Protein AF-A0A7V5GSM6-F1 (afdb_monomer_lite)

Radius of gyration: 13.28 Å; chains: 1; bounding box: 34×29×33 Å

Secondary structure (DSSP, 8-state):
--TTSSTT-EEEEEE---HHHHHHHHHHHH-GGGSEEEEEEESS--HHHHHHHHHHH--SEEEE--TTS-HHHHHHHHHHHHHTT-EE-

Foldseek 3Di:
DPPPPLVQQAEEEEEADDPVVVVVVVVCVVCVVVSYDHQYYYDDLDPVVVVVSCVPPRHQEYEYDHPPDDPVSVVVVVVVCVVVNHHYD

pLDDT: mean 85.89, std 13.1, range [42.84, 96.75]

Structure (mmCIF, N/CA/C/O backbone):
data_AF-A0A7V5GSM6-F1
#
_entry.id   AF-A0A7V5GSM6-F1
#
loop_
_atom_site.group_PDB
_atom_site.id
_atom_site.type_symbol
_atom_site.label_atom_id
_atom_site.label_alt_id
_atom_site.label_comp_id
_atom_site.label_asym_id
_atom_site.label_entity_id
_atom_site.label_seq_id
_atom_site.pdbx_PDB_ins_code
_atom_site.Cartn_x
_atom_site.Cartn_y
_atom_site.Cartn_z
_atom_site.occupancy
_atom_site.B_iso_or_equiv
_atom_site.auth_seq_id
_atom_site.auth_comp_id
_atom_site.auth_asym_id
_atom_site.auth_atom_id
_atom_site.pdbx_PDB_model_num
ATOM 1 N N . MET A 1 1 ? -22.769 -12.946 13.838 1.00 42.84 1 MET A N 1
ATOM 2 C CA . MET A 1 1 ? -22.016 -12.474 15.022 1.00 42.84 1 MET A CA 1
ATOM 3 C C . MET A 1 1 ? -20.548 -12.877 14.857 1.00 42.84 1 MET A C 1
ATOM 5 O O . MET A 1 1 ? -20.236 -14.028 15.098 1.00 42.84 1 MET A O 1
ATOM 9 N N . LEU A 1 2 ? -19.667 -11.989 14.365 1.00 43.06 2 LEU A N 1
ATOM 10 C CA . LEU A 1 2 ? -18.218 -12.259 14.191 1.00 43.06 2 LEU A CA 1
ATOM 11 C C . LEU A 1 2 ? -17.345 -10.998 14.406 1.00 43.06 2 LEU A C 1
ATOM 13 O O . LEU A 1 2 ? -16.261 -10.884 13.858 1.00 43.06 2 LEU A O 1
ATOM 17 N N . ARG A 1 3 ? -17.791 -10.019 15.207 1.00 46.09 3 ARG A N 1
ATOM 18 C CA . ARG A 1 3 ? -17.020 -8.777 15.441 1.00 46.09 3 ARG A CA 1
ATOM 19 C C . ARG A 1 3 ? -15.941 -8.888 16.533 1.00 46.09 3 ARG A C 1
ATOM 21 O O . ARG A 1 3 ? -15.184 -7.946 16.718 1.00 46.09 3 ARG A O 1
ATOM 28 N N . S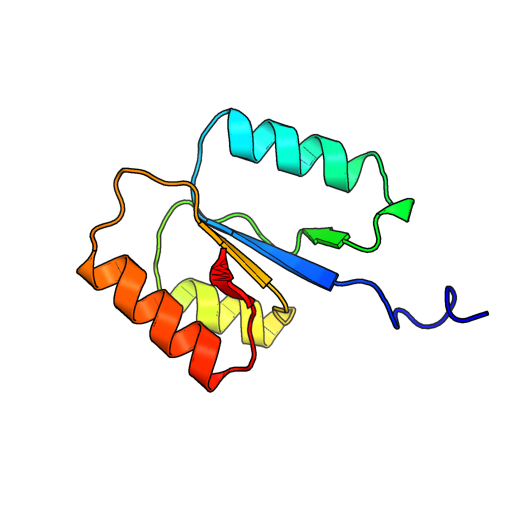ER A 1 4 ? -15.832 -10.016 17.243 1.00 44.72 4 SER A N 1
ATOM 29 C CA . SER A 1 4 ? -15.005 -10.133 18.460 1.00 44.72 4 SER A CA 1
ATOM 30 C C . SER A 1 4 ? -13.702 -10.941 18.327 1.00 44.72 4 SER A C 1
ATOM 32 O O . SER A 1 4 ? -13.044 -11.171 19.335 1.00 44.72 4 SER A O 1
ATOM 34 N N . ARG A 1 5 ? -13.281 -11.358 17.120 1.00 47.62 5 ARG A N 1
ATOM 35 C CA . ARG A 1 5 ? -12.023 -12.126 16.920 1.00 47.62 5 ARG A CA 1
ATOM 36 C C . ARG A 1 5 ? -11.003 -11.491 15.963 1.00 47.62 5 ARG A C 1
ATOM 38 O O . ARG A 1 5 ? -10.068 -12.163 15.549 1.00 47.62 5 ARG A O 1
ATOM 45 N N . GLY A 1 6 ? -11.183 -10.235 15.548 1.00 49.09 6 GLY A N 1
ATOM 46 C CA . GLY A 1 6 ? -10.348 -9.631 14.491 1.00 49.09 6 GLY A CA 1
ATOM 47 C C . GLY A 1 6 ? -10.571 -10.233 13.092 1.00 49.09 6 GLY A C 1
ATOM 48 O O . GLY A 1 6 ? -9.957 -9.793 12.125 1.00 49.09 6 GLY A O 1
ATOM 49 N N . ILE A 1 7 ? -11.489 -11.197 12.975 1.00 53.22 7 ILE A N 1
ATOM 50 C CA . ILE A 1 7 ? -12.004 -11.747 11.722 1.00 53.22 7 ILE A CA 1
ATOM 51 C C . ILE A 1 7 ? -12.916 -10.673 11.112 1.00 53.22 7 ILE A C 1
ATOM 53 O O . ILE A 1 7 ? -13.950 -10.346 11.690 1.00 53.22 7 ILE A O 1
ATOM 57 N N . GLY A 1 8 ? -12.503 -10.082 9.988 1.00 65.12 8 GLY A N 1
ATOM 58 C CA . GLY A 1 8 ? -13.246 -9.021 9.292 1.00 65.12 8 GLY A CA 1
ATOM 59 C C . GLY A 1 8 ? -12.626 -7.620 9.354 1.00 65.12 8 GLY A C 1
ATOM 60 O O . GLY A 1 8 ? -13.262 -6.677 8.896 1.00 65.12 8 GLY A O 1
ATOM 61 N N . ILE A 1 9 ? -11.412 -7.467 9.903 1.00 79.19 9 ILE A N 1
ATOM 62 C CA . ILE A 1 9 ? -10.626 -6.234 9.749 1.00 79.19 9 ILE A CA 1
ATOM 63 C C . ILE A 1 9 ? -9.637 -6.422 8.597 1.00 79.19 9 ILE A C 1
ATOM 65 O O . ILE A 1 9 ? -8.683 -7.185 8.714 1.00 79.19 9 ILE A O 1
ATOM 69 N N . HIS A 1 10 ? -9.866 -5.705 7.505 1.00 89.12 10 HIS A N 1
ATOM 70 C CA . HIS A 1 10 ? -9.058 -5.700 6.298 1.00 89.12 10 HIS A CA 1
ATOM 71 C C . HIS A 1 10 ? -7.859 -4.753 6.455 1.00 89.12 10 HIS A C 1
ATOM 73 O O . HIS A 1 10 ? -8.016 -3.558 6.737 1.00 89.12 10 HIS A O 1
ATOM 79 N N . ARG A 1 11 ? -6.642 -5.287 6.335 1.00 93.38 11 ARG A N 1
ATOM 80 C CA . ARG A 1 11 ? -5.392 -4.545 6.547 1.00 93.38 11 ARG A CA 1
ATOM 81 C C . ARG A 1 11 ? -4.969 -3.843 5.266 1.00 93.38 11 ARG A C 1
ATOM 83 O O . ARG A 1 11 ? -4.564 -4.490 4.302 1.00 93.38 11 ARG A O 1
ATOM 90 N N . LEU A 1 12 ? -5.012 -2.518 5.308 1.00 93.56 12 LEU A N 1
ATOM 91 C CA . LEU A 1 12 ? -4.778 -1.648 4.166 1.00 93.56 12 LEU A CA 1
ATOM 92 C C . LEU A 1 12 ? -3.416 -0.951 4.271 1.00 93.56 12 LEU A C 1
ATOM 94 O O . LEU A 1 12 ? -3.139 -0.263 5.261 1.00 93.56 12 LEU A O 1
ATOM 98 N N . LEU A 1 13 ? -2.575 -1.117 3.250 1.00 94.50 13 LEU A N 1
ATOM 99 C CA . LEU A 1 13 ? -1.363 -0.325 3.044 1.00 94.50 13 LEU A CA 1
ATOM 100 C C . LEU A 1 13 ? -1.655 0.796 2.045 1.00 94.50 13 LEU A C 1
ATOM 102 O O . LEU A 1 13 ? -2.150 0.542 0.952 1.00 94.50 13 LEU A O 1
ATOM 106 N N . LEU A 1 14 ? -1.306 2.025 2.411 1.00 93.25 14 LEU A N 1
ATOM 107 C CA . LEU A 1 14 ? -1.398 3.178 1.519 1.00 93.25 14 LEU A CA 1
ATOM 108 C C . LEU A 1 14 ? -0.010 3.507 0.957 1.00 93.25 14 LEU A C 1
ATOM 110 O O . LEU A 1 14 ? 0.953 3.611 1.721 1.00 93.25 14 LEU A O 1
ATOM 114 N N . ILE A 1 15 ? 0.096 3.683 -0.359 1.00 92.56 15 ILE A N 1
ATOM 115 C CA . ILE A 1 15 ? 1.321 4.131 -1.031 1.00 92.56 15 ILE A CA 1
ATOM 116 C C . ILE A 1 15 ? 1.053 5.488 -1.682 1.00 92.56 15 ILE A C 1
ATOM 118 O O . ILE A 1 15 ? 0.122 5.627 -2.474 1.00 92.56 15 ILE A O 1
ATOM 122 N N . GLY A 1 16 ? 1.860 6.483 -1.329 1.00 88.56 16 GLY A N 1
ATOM 123 C CA . GLY A 1 16 ? 1.766 7.850 -1.830 1.00 88.56 16 GLY A CA 1
ATOM 124 C C . GLY A 1 16 ? 1.448 8.880 -0.753 1.00 88.56 16 GLY A C 1
ATOM 125 O O . GLY A 1 16 ? 0.810 8.600 0.275 1.00 88.56 16 GLY A O 1
ATOM 126 N N . ARG A 1 17 ? 1.883 10.116 -1.009 1.00 75.19 17 ARG A N 1
ATOM 127 C CA . ARG A 1 17 ? 1.652 11.251 -0.111 1.00 75.19 17 ARG A CA 1
ATOM 128 C C . ARG A 1 17 ? 0.964 12.377 -0.858 1.00 75.19 17 ARG A C 1
ATOM 130 O O . ARG A 1 17 ? 1.573 13.352 -1.278 1.00 75.19 17 ARG A O 1
ATOM 137 N N . ASN A 1 18 ? -0.356 12.271 -0.945 1.00 79.06 18 ASN A N 1
ATOM 138 C CA . ASN A 1 18 ? -1.198 13.349 -1.439 1.00 79.06 18 ASN A CA 1
ATOM 139 C C . ASN A 1 18 ? -2.325 13.681 -0.444 1.00 79.06 18 ASN A C 1
ATOM 141 O O . ASN A 1 18 ? -2.637 12.916 0.476 1.00 79.06 18 ASN A O 1
ATOM 145 N N . GLY A 1 19 ? -2.949 14.850 -0.614 1.00 80.81 19 GLY A N 1
ATOM 146 C CA . GLY A 1 19 ? -4.030 15.310 0.266 1.00 80.81 19 GLY A CA 1
ATOM 147 C C . GLY A 1 19 ? -5.236 14.360 0.312 1.00 80.81 19 GLY A C 1
ATOM 148 O O . GLY A 1 19 ? -5.889 14.236 1.354 1.00 80.81 19 GLY A O 1
ATOM 149 N N . LYS A 1 20 ? -5.498 13.630 -0.782 1.00 80.81 20 LYS A N 1
ATOM 150 C CA . LYS A 1 20 ? -6.570 12.625 -0.856 1.00 80.81 20 LYS A CA 1
ATOM 151 C C . LYS A 1 20 ? -6.271 11.447 0.073 1.00 80.81 20 LYS A C 1
ATOM 153 O O . LYS A 1 20 ? -7.140 11.056 0.848 1.00 80.81 20 LYS A O 1
ATOM 158 N N . MET A 1 21 ? -5.030 10.963 0.088 1.00 83.56 21 MET A N 1
ATOM 159 C CA . MET A 1 21 ? -4.595 9.850 0.931 1.00 83.56 21 MET A CA 1
ATOM 160 C C . MET A 1 21 ? -4.694 10.188 2.419 1.00 83.56 21 MET A C 1
ATOM 162 O O . MET A 1 21 ? -5.195 9.393 3.211 1.00 83.56 21 MET A O 1
ATOM 166 N N . ASN A 1 22 ? -4.321 11.413 2.800 1.00 84.44 22 ASN A N 1
ATOM 167 C CA . ASN A 1 22 ? -4.511 11.890 4.171 1.00 84.44 22 ASN A CA 1
ATOM 168 C C . ASN A 1 22 ? -5.992 11.944 4.566 1.00 84.44 22 ASN A C 1
ATOM 170 O O . ASN A 1 22 ? -6.338 11.643 5.707 1.00 84.44 22 ASN A O 1
ATOM 174 N N . THR A 1 23 ? -6.867 12.308 3.630 1.00 86.31 23 THR A N 1
ATOM 175 C CA . THR A 1 23 ? -8.316 12.355 3.864 1.00 86.31 23 THR A CA 1
ATOM 176 C C . THR A 1 23 ? -8.884 10.952 4.055 1.00 86.31 23 THR A C 1
ATOM 178 O O . THR A 1 23 ? -9.562 10.705 5.051 1.00 86.31 23 THR A O 1
ATOM 181 N N . ILE A 1 24 ? -8.531 10.008 3.177 1.00 83.75 24 ILE A N 1
ATOM 182 C CA . ILE A 1 24 ? -8.905 8.589 3.303 1.00 83.75 24 ILE A CA 1
ATOM 183 C C . ILE A 1 24 ? -8.400 8.028 4.634 1.00 83.75 24 ILE A C 1
ATOM 185 O O . ILE A 1 24 ? -9.151 7.389 5.372 1.00 83.75 24 ILE A O 1
ATOM 189 N N . SER A 1 25 ? -7.146 8.327 4.978 1.00 86.19 25 SER A N 1
ATOM 190 C CA . SER A 1 25 ? -6.532 7.852 6.211 1.00 86.19 25 SER A CA 1
ATOM 191 C C . SER A 1 25 ? -7.281 8.333 7.451 1.00 86.19 25 SER A C 1
ATOM 193 O O . SER A 1 25 ? -7.626 7.531 8.321 1.00 86.19 25 SER A O 1
ATOM 195 N N . LYS A 1 26 ? -7.636 9.623 7.495 1.00 87.94 26 LYS A N 1
ATOM 196 C CA . LYS A 1 26 ? -8.452 10.199 8.571 1.00 87.94 26 LYS A CA 1
ATOM 197 C C . LYS A 1 26 ? -9.844 9.573 8.638 1.00 87.94 26 LYS A C 1
AT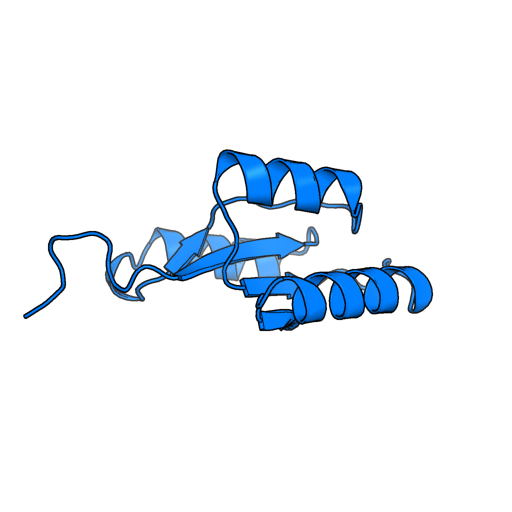OM 199 O O . LYS A 1 26 ? -10.270 9.197 9.725 1.00 87.94 26 LYS A O 1
ATOM 204 N N . LEU A 1 27 ? -10.523 9.409 7.501 1.00 86.50 27 LEU A N 1
ATOM 205 C CA . LEU A 1 27 ? -11.871 8.831 7.440 1.00 86.50 27 LEU A CA 1
ATOM 206 C C . LEU A 1 27 ? -11.911 7.396 7.977 1.00 86.50 27 LEU A C 1
ATOM 208 O O . LEU A 1 27 ? -12.799 7.063 8.763 1.00 86.50 27 LEU A O 1
ATOM 212 N N . ILE A 1 28 ? -10.939 6.563 7.593 1.00 85.19 28 ILE A N 1
ATOM 213 C CA . ILE A 1 28 ? -10.840 5.173 8.058 1.00 85.19 28 ILE A CA 1
ATOM 214 C C . ILE A 1 28 ? -10.511 5.123 9.553 1.00 85.19 28 ILE A C 1
ATOM 216 O O . ILE A 1 28 ? -11.110 4.345 10.294 1.00 85.19 28 ILE A O 1
ATOM 220 N N . GLN A 1 29 ? -9.595 5.973 10.021 1.00 83.25 29 GLN A N 1
ATOM 221 C CA . GLN A 1 29 ? -9.227 6.027 11.438 1.00 83.25 29 GLN A CA 1
ATOM 222 C C . GLN A 1 29 ? -10.376 6.520 12.331 1.00 83.25 29 GLN A C 1
ATOM 224 O O . GLN A 1 29 ? -10.547 6.012 13.441 1.00 83.25 29 GLN A O 1
ATOM 229 N N . GLN A 1 30 ? -11.176 7.476 11.849 1.00 86.38 30 GLN A N 1
ATOM 230 C CA . GLN A 1 30 ? -12.347 8.000 12.556 1.00 86.38 30 GLN A CA 1
ATOM 231 C C . GLN A 1 30 ? -13.506 6.992 12.582 1.00 86.38 30 GLN A C 1
ATOM 233 O O . GLN A 1 30 ? -14.229 6.916 13.574 1.00 86.38 30 GLN A O 1
ATOM 238 N N . ASN A 1 31 ? -13.652 6.163 11.544 1.00 79.38 31 ASN A N 1
ATOM 239 C CA . ASN A 1 31 ? -14.756 5.215 11.408 1.00 79.38 31 ASN A CA 1
ATOM 240 C C . ASN A 1 31 ? -14.296 3.757 11.557 1.00 79.38 31 ASN A C 1
ATOM 242 O O . ASN A 1 31 ? -14.290 2.977 10.604 1.00 79.38 31 ASN A O 1
ATOM 246 N N . LYS A 1 32 ? -14.006 3.339 12.796 1.00 71.19 32 LYS A N 1
ATOM 247 C CA . LYS A 1 32 ? -13.580 1.958 13.125 1.00 71.19 32 LYS A CA 1
ATOM 248 C C . LYS A 1 32 ? -14.577 0.863 12.706 1.00 71.19 32 LYS A C 1
ATOM 250 O O . LYS A 1 32 ? -14.210 -0.306 12.626 1.00 71.19 32 LYS A O 1
ATOM 255 N N . ASN A 1 33 ? -15.828 1.228 12.424 1.00 75.69 33 ASN A N 1
ATOM 256 C CA . ASN A 1 33 ? -16.874 0.315 11.960 1.00 75.69 33 ASN A CA 1
ATOM 257 C C . ASN A 1 33 ? -16.768 -0.075 10.478 1.00 75.69 33 ASN A C 1
ATOM 259 O O . ASN A 1 33 ? -17.491 -0.981 10.068 1.00 75.69 33 ASN A O 1
ATOM 263 N N . LEU A 1 34 ? -15.884 0.561 9.697 1.00 79.25 34 LEU A N 1
ATOM 264 C CA . LEU A 1 34 ? -15.689 0.251 8.275 1.00 79.25 34 LEU A CA 1
ATOM 265 C C . LEU A 1 34 ? -14.993 -1.094 8.036 1.00 79.25 34 LEU A C 1
ATOM 267 O O . LEU A 1 34 ? -14.942 -1.556 6.903 1.00 79.25 34 LEU A O 1
ATOM 271 N N . GLY A 1 35 ? -14.443 -1.718 9.082 1.00 84.56 35 GLY A N 1
ATOM 272 C CA . GLY A 1 35 ? -13.729 -2.985 8.945 1.00 84.56 35 GLY A CA 1
ATOM 273 C C . GLY A 1 35 ? -12.375 -2.842 8.253 1.00 84.56 35 GLY A C 1
ATOM 274 O O . GLY A 1 35 ? -11.834 -3.838 7.803 1.00 84.56 35 GLY A O 1
ATOM 275 N N . TYR A 1 36 ? -11.801 -1.637 8.187 1.00 87.81 36 TYR A N 1
ATOM 276 C CA . TYR A 1 36 ? -10.447 -1.411 7.678 1.00 87.81 36 TYR A CA 1
ATOM 277 C C . TYR A 1 36 ? -9.495 -1.013 8.800 1.00 87.81 36 TYR A C 1
ATOM 279 O O . TYR A 1 36 ? -9.867 -0.321 9.750 1.00 87.81 36 TYR A O 1
ATOM 287 N N . LYS A 1 37 ? -8.233 -1.413 8.658 1.00 89.81 37 LYS A N 1
ATOM 288 C CA . LYS A 1 37 ? -7.130 -0.951 9.499 1.00 89.81 37 LYS A CA 1
ATOM 289 C C . LYS A 1 37 ? -5.966 -0.538 8.618 1.00 89.81 37 LYS A C 1
ATOM 291 O O . LYS A 1 37 ? -5.397 -1.370 7.919 1.00 89.81 37 LYS A O 1
ATOM 296 N N . ILE A 1 38 ? -5.576 0.729 8.712 1.00 91.75 38 ILE A N 1
ATOM 297 C CA . ILE A 1 38 ? -4.368 1.221 8.050 1.00 91.75 38 ILE A CA 1
ATOM 298 C C . ILE A 1 38 ? -3.161 0.701 8.820 1.00 91.75 38 ILE A C 1
ATOM 300 O O . ILE A 1 38 ? -2.975 1.013 9.997 1.00 91.75 38 ILE A O 1
ATOM 304 N N . ILE A 1 39 ? -2.363 -0.137 8.164 1.00 92.94 39 ILE A N 1
ATOM 305 C CA . ILE A 1 39 ? -1.186 -0.781 8.768 1.00 92.94 39 ILE A CA 1
ATOM 306 C C . ILE A 1 39 ? 0.120 -0.054 8.419 1.00 92.94 39 ILE A C 1
ATOM 308 O O . ILE A 1 39 ? 1.143 -0.255 9.086 1.00 92.94 39 ILE A O 1
ATOM 312 N N . GLY A 1 40 ? 0.073 0.841 7.433 1.00 90.75 40 GLY A N 1
ATOM 313 C CA . GLY A 1 40 ? 1.164 1.732 7.069 1.00 90.75 40 GLY A CA 1
ATOM 314 C C . GLY A 1 40 ? 0.753 2.730 5.992 1.00 90.75 40 GLY A C 1
ATOM 315 O O . GLY A 1 40 ? -0.227 2.522 5.277 1.00 90.75 40 GLY A O 1
ATOM 316 N N . GLN A 1 41 ? 1.537 3.795 5.891 1.00 90.88 41 GLN A N 1
ATOM 317 C CA . GLN A 1 41 ? 1.558 4.698 4.752 1.00 90.88 41 GLN A CA 1
ATOM 318 C C . GLN A 1 41 ? 3.024 4.905 4.384 1.00 90.88 41 GLN A C 1
ATOM 320 O O . GLN A 1 41 ? 3.828 5.244 5.256 1.00 90.88 41 GLN A O 1
ATOM 325 N N . ILE A 1 42 ? 3.378 4.625 3.135 1.00 90.44 42 ILE A N 1
ATOM 326 C CA . ILE A 1 42 ? 4.736 4.808 2.618 1.00 90.44 42 ILE A CA 1
ATOM 327 C C . ILE A 1 42 ? 4.692 5.739 1.417 1.00 90.44 42 ILE A C 1
ATOM 329 O O . ILE A 1 42 ? 3.731 5.727 0.657 1.00 90.44 42 ILE A O 1
ATOM 333 N N . ASP A 1 43 ? 5.734 6.542 1.245 1.00 84.62 43 ASP A N 1
ATOM 334 C CA . ASP A 1 43 ? 5.775 7.516 0.152 1.00 84.62 43 ASP A CA 1
ATOM 335 C C . ASP A 1 43 ? 6.343 6.904 -1.139 1.00 84.62 43 ASP A C 1
ATOM 337 O O . ASP A 1 43 ? 6.133 7.442 -2.216 1.00 84.62 43 ASP A O 1
ATOM 341 N N . THR A 1 44 ? 7.053 5.774 -1.043 1.00 81.06 44 THR A N 1
ATOM 342 C CA . THR A 1 44 ? 7.734 5.130 -2.174 1.00 81.06 44 THR A CA 1
ATOM 343 C C . THR A 1 44 ? 7.154 3.750 -2.475 1.00 81.06 44 THR A C 1
ATOM 345 O O . THR A 1 44 ? 6.821 2.992 -1.561 1.00 81.06 44 THR A O 1
ATOM 348 N N . ALA A 1 45 ? 7.119 3.373 -3.756 1.00 81.56 45 ALA A N 1
ATOM 349 C CA . ALA A 1 45 ? 6.721 2.048 -4.260 1.00 81.56 45 ALA A CA 1
ATOM 350 C C . ALA A 1 45 ? 7.732 0.926 -3.946 1.00 81.56 45 ALA A C 1
ATOM 352 O O . ALA A 1 45 ? 7.773 -0.114 -4.604 1.00 81.56 45 ALA A O 1
ATOM 353 N N . SER A 1 46 ? 8.588 1.097 -2.937 1.00 89.44 46 SER A N 1
ATOM 354 C CA . SER A 1 46 ? 9.665 0.146 -2.682 1.00 89.44 46 SER A CA 1
ATOM 355 C C . SER A 1 46 ? 9.118 -1.225 -2.271 1.00 89.44 46 SER A C 1
ATOM 357 O O . SER A 1 46 ? 8.655 -1.419 -1.144 1.00 89.44 46 SER A O 1
ATOM 359 N N . ILE A 1 47 ? 9.290 -2.226 -3.140 1.00 92.50 47 ILE A N 1
ATOM 360 C CA . ILE A 1 47 ? 8.949 -3.632 -2.859 1.00 92.50 47 ILE A CA 1
ATOM 361 C C . ILE A 1 47 ? 9.593 -4.121 -1.555 1.00 92.50 47 ILE A C 1
ATO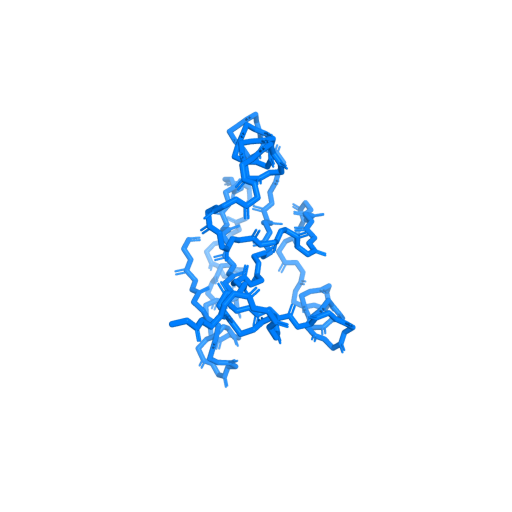M 363 O O . ILE A 1 47 ? 8.995 -4.896 -0.808 1.00 92.50 47 ILE A O 1
ATOM 367 N N . LYS A 1 48 ? 10.803 -3.650 -1.228 1.00 93.81 48 LYS A N 1
ATOM 368 C CA . LYS A 1 48 ? 11.484 -3.996 0.027 1.00 93.81 48 LYS A CA 1
ATOM 369 C C . LYS A 1 48 ? 10.696 -3.513 1.250 1.00 93.81 48 LYS A C 1
ATOM 371 O O . LYS A 1 48 ? 10.564 -4.262 2.219 1.00 93.81 48 LYS A O 1
ATOM 376 N N . ALA A 1 49 ? 10.159 -2.294 1.201 1.00 93.38 49 ALA A N 1
ATOM 377 C CA . ALA A 1 49 ? 9.325 -1.747 2.267 1.00 93.38 49 ALA A CA 1
ATOM 378 C C . ALA A 1 49 ? 8.005 -2.522 2.388 1.00 93.38 49 ALA A C 1
ATOM 380 O O . ALA A 1 49 ? 7.638 -2.933 3.490 1.00 93.38 49 ALA A O 1
ATOM 381 N N . ILE A 1 50 ? 7.350 -2.817 1.259 1.00 94.75 50 ILE A N 1
ATOM 382 C CA . ILE A 1 50 ? 6.102 -3.596 1.219 1.00 94.75 50 ILE A CA 1
ATOM 383 C C . ILE A 1 50 ? 6.313 -4.997 1.818 1.00 94.75 50 ILE A C 1
ATOM 385 O O . ILE A 1 50 ? 5.536 -5.431 2.671 1.00 94.75 50 ILE A O 1
ATOM 389 N N . LYS A 1 51 ? 7.403 -5.687 1.454 1.00 95.38 51 LYS A N 1
ATOM 390 C CA . LYS A 1 51 ? 7.780 -6.999 2.016 1.00 95.38 51 LYS A CA 1
ATOM 391 C C . LYS A 1 51 ? 7.978 -6.946 3.528 1.00 95.38 51 LYS A C 1
ATOM 393 O O . LYS A 1 51 ? 7.464 -7.807 4.244 1.00 95.38 51 LYS A O 1
ATOM 398 N N . LYS A 1 52 ? 8.692 -5.929 4.023 1.00 95.38 52 LYS A N 1
ATOM 399 C CA . LYS A 1 52 ? 8.913 -5.732 5.462 1.00 95.38 52 LYS A CA 1
ATOM 400 C C . LYS A 1 52 ? 7.584 -5.555 6.201 1.00 95.38 52 LYS A C 1
ATOM 402 O O . LYS A 1 52 ? 7.321 -6.266 7.166 1.00 95.38 52 LYS A O 1
ATOM 407 N N . ILE A 1 53 ? 6.715 -4.684 5.693 1.00 95.25 53 ILE A N 1
ATOM 408 C CA . ILE A 1 53 ? 5.402 -4.414 6.285 1.00 95.25 53 ILE A CA 1
ATOM 409 C C . ILE A 1 53 ? 4.510 -5.666 6.264 1.00 95.25 53 ILE A C 1
ATOM 411 O O . ILE A 1 53 ? 3.900 -5.993 7.283 1.00 95.25 53 ILE A O 1
ATOM 415 N N . LYS A 1 54 ? 4.471 -6.414 5.150 1.00 94.94 54 LYS A N 1
ATOM 416 C CA . LYS A 1 54 ? 3.735 -7.689 5.067 1.00 94.94 54 LYS A CA 1
ATOM 417 C C . LYS A 1 54 ? 4.232 -8.690 6.105 1.00 94.94 54 LYS A C 1
ATOM 419 O O . LYS A 1 54 ? 3.416 -9.345 6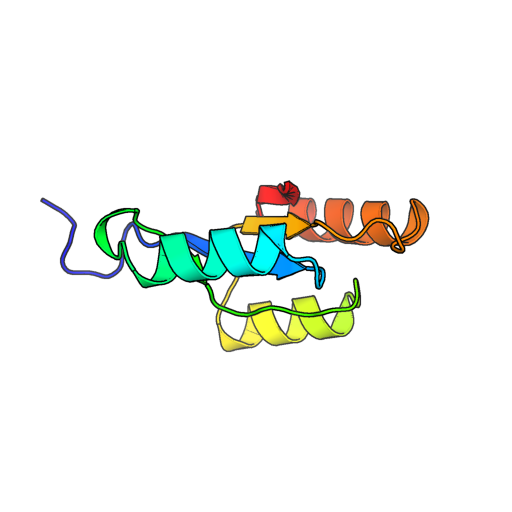.741 1.00 94.94 54 LYS A O 1
ATOM 424 N N . LYS A 1 55 ? 5.546 -8.799 6.306 1.00 95.62 55 LYS A N 1
ATOM 425 C CA . LYS A 1 55 ? 6.111 -9.717 7.302 1.00 95.62 55 LYS A CA 1
ATOM 426 C C . LYS A 1 55 ? 5.744 -9.318 8.736 1.00 95.62 55 LYS A C 1
ATOM 428 O O . LYS A 1 55 ? 5.447 -10.187 9.544 1.00 95.62 55 LYS A O 1
ATOM 433 N N . GLU A 1 56 ? 5.767 -8.025 9.049 1.00 95.56 56 GLU A N 1
ATOM 434 C CA . GLU A 1 56 ? 5.552 -7.521 10.414 1.00 95.56 56 GLU A CA 1
ATOM 435 C C . GLU A 1 56 ? 4.072 -7.418 10.802 1.00 95.56 56 GLU A C 1
ATOM 437 O O . GLU A 1 56 ? 3.712 -7.661 11.951 1.00 95.56 56 GLU A O 1
ATOM 442 N N . LYS A 1 57 ? 3.208 -7.022 9.862 1.00 94.62 57 LYS A N 1
ATOM 443 C CA . LYS A 1 57 ? 1.803 -6.662 10.136 1.00 94.62 57 LYS A CA 1
ATOM 444 C C . LYS A 1 57 ? 0.803 -7.421 9.261 1.00 94.62 57 LYS A C 1
ATOM 446 O O . LYS A 1 57 ? -0.380 -7.515 9.600 1.00 94.62 57 LYS A O 1
ATOM 451 N N . GLY A 1 58 ? 1.283 -7.964 8.144 1.00 94.19 58 GLY A N 1
ATOM 452 C CA . GLY A 1 58 ? 0.485 -8.453 7.027 1.00 94.19 58 GLY A CA 1
ATOM 453 C C . GLY A 1 58 ? -0.256 -7.348 6.282 1.00 94.19 58 GLY A C 1
ATOM 454 O O . GLY A 1 58 ? -0.358 -6.210 6.738 1.00 94.19 58 GLY A O 1
ATOM 455 N N . ILE A 1 59 ? -0.710 -7.699 5.084 1.00 95.75 59 ILE A N 1
ATOM 456 C CA . ILE A 1 59 ? -1.350 -6.807 4.118 1.00 95.75 59 ILE A CA 1
ATOM 457 C C . ILE A 1 59 ? -2.412 -7.638 3.412 1.00 95.75 59 ILE A C 1
ATOM 459 O O . ILE A 1 59 ? -2.088 -8.741 2.965 1.00 95.75 59 ILE A O 1
ATOM 463 N N . ASP A 1 60 ? -3.624 -7.099 3.329 1.00 94.94 60 ASP A N 1
ATOM 464 C CA . ASP A 1 60 ? -4.730 -7.687 2.571 1.00 94.94 60 ASP A CA 1
ATOM 465 C C . ASP A 1 60 ? -5.038 -6.845 1.321 1.00 94.94 60 ASP A C 1
ATOM 467 O O . ASP A 1 60 ? -5.361 -7.402 0.277 1.00 94.94 60 ASP A O 1
ATOM 471 N N . GLU A 1 61 ? -4.846 -5.521 1.393 1.00 94.44 61 GLU A N 1
ATOM 472 C CA . GLU A 1 61 ? -5.007 -4.603 0.260 1.00 94.44 61 GLU A CA 1
ATOM 473 C C . GLU A 1 61 ? -3.917 -3.521 0.239 1.00 94.44 61 GLU A C 1
ATOM 475 O O . GLU A 1 61 ? -3.454 -3.053 1.287 1.00 94.44 61 GLU A O 1
ATOM 480 N N . ILE A 1 62 ? -3.513 -3.127 -0.967 1.00 94.69 62 ILE A N 1
ATOM 481 C CA . ILE A 1 62 ? -2.658 -1.976 -1.257 1.00 94.69 62 ILE A CA 1
ATOM 482 C C . ILE A 1 62 ? -3.473 -0.992 -2.091 1.00 94.69 62 ILE A C 1
ATOM 484 O O . ILE A 1 62 ? -4.033 -1.377 -3.113 1.00 94.69 62 ILE A O 1
ATOM 488 N N . VAL A 1 63 ? -3.492 0.270 -1.667 1.00 92.69 63 VAL A N 1
ATOM 489 C CA . VAL A 1 63 ? -3.998 1.387 -2.473 1.00 92.69 63 VAL A CA 1
ATOM 490 C C . VAL A 1 63 ? -2.823 2.278 -2.847 1.00 92.69 63 VAL A C 1
ATOM 492 O O . VAL A 1 63 ? -2.154 2.831 -1.964 1.00 92.69 63 VAL A O 1
ATOM 495 N N . LEU A 1 64 ? -2.584 2.423 -4.147 1.00 91.38 64 LEU A N 1
ATOM 496 C CA . LEU A 1 64 ? -1.558 3.296 -4.700 1.00 91.38 64 LEU A CA 1
ATOM 497 C C . LEU A 1 64 ? -2.190 4.609 -5.179 1.00 91.38 64 LEU A C 1
ATOM 499 O O . LEU A 1 64 ? -3.075 4.632 -6.025 1.00 91.38 64 LEU A O 1
ATOM 503 N N . CYS A 1 65 ? -1.728 5.739 -4.648 1.00 85.94 65 CYS A N 1
ATOM 504 C CA . CYS A 1 65 ? -2.136 7.056 -5.128 1.00 85.94 65 CYS A CA 1
ATOM 505 C C . CYS A 1 65 ? -0.933 7.999 -5.144 1.00 85.94 65 CYS A C 1
ATOM 507 O O . CYS A 1 65 ? -0.829 8.922 -4.336 1.00 85.94 65 CYS A O 1
ATOM 509 N N . GLU A 1 66 ? -0.015 7.748 -6.070 1.00 83.50 66 GLU A N 1
ATOM 510 C CA . GLU A 1 66 ? 1.196 8.540 -6.253 1.00 83.50 66 GLU A CA 1
ATOM 511 C C . GLU A 1 66 ? 1.497 8.669 -7.752 1.00 83.50 66 GLU A C 1
ATOM 513 O O . GLU A 1 66 ? 1.891 7.684 -8.370 1.00 83.50 66 GLU A O 1
ATOM 518 N N . PRO A 1 67 ? 1.296 9.852 -8.358 1.00 79.06 67 PRO A N 1
ATOM 519 C CA . PRO A 1 67 ? 1.502 10.038 -9.794 1.00 79.06 67 PRO A CA 1
ATOM 520 C C . PRO A 1 67 ? 2.978 9.999 -10.211 1.00 79.06 67 PRO A C 1
ATOM 522 O O . PRO A 1 67 ? 3.257 9.953 -11.403 1.00 79.06 67 PRO A O 1
ATOM 525 N N . SER A 1 68 ? 3.918 10.072 -9.263 1.00 84.75 68 SER A N 1
ATOM 526 C CA . SER A 1 68 ? 5.356 10.009 -9.557 1.00 84.75 68 SER A CA 1
ATOM 527 C C . SER A 1 68 ? 5.912 8.589 -9.702 1.00 84.75 68 SER A C 1
ATOM 529 O O . SER A 1 68 ? 7.067 8.441 -10.097 1.00 84.75 68 SER A O 1
ATOM 531 N N . ILE A 1 69 ? 5.119 7.557 -9.394 1.00 86.25 69 ILE A N 1
ATOM 532 C CA . ILE A 1 69 ? 5.524 6.158 -9.558 1.00 86.25 69 ILE A CA 1
ATOM 533 C C . ILE A 1 69 ? 5.462 5.785 -11.038 1.00 86.25 69 ILE A C 1
ATOM 535 O O . ILE A 1 69 ? 4.496 6.113 -11.725 1.00 86.25 69 ILE A O 1
ATOM 539 N N . THR A 1 70 ? 6.508 5.121 -11.530 1.00 90.19 70 THR A N 1
ATOM 540 C CA . THR A 1 70 ? 6.575 4.703 -12.934 1.00 90.19 70 THR A CA 1
ATOM 541 C C . THR A 1 70 ? 5.728 3.459 -13.190 1.00 90.19 70 THR A C 1
ATOM 543 O O . THR A 1 70 ? 5.479 2.665 -12.278 1.00 90.19 70 THR A O 1
ATOM 546 N N . ASP A 1 71 ? 5.347 3.241 -14.449 1.00 90.50 71 ASP A N 1
ATOM 547 C CA . ASP A 1 71 ? 4.603 2.043 -14.856 1.00 90.50 71 ASP A CA 1
ATOM 548 C C . ASP A 1 71 ? 5.353 0.753 -14.468 1.00 90.50 71 ASP A C 1
ATOM 550 O O . ASP A 1 71 ? 4.759 -0.147 -13.878 1.00 90.50 71 ASP A O 1
ATOM 554 N N . ASP A 1 72 ? 6.677 0.706 -14.666 1.00 91.31 72 ASP A N 1
ATOM 555 C CA . ASP A 1 72 ? 7.536 -0.422 -14.266 1.00 91.31 72 ASP A CA 1
ATOM 556 C C . ASP A 1 72 ? 7.518 -0.701 -12.752 1.00 91.31 72 ASP A C 1
ATOM 558 O O . ASP A 1 72 ? 7.660 -1.842 -12.302 1.00 91.31 72 ASP A O 1
ATOM 562 N N . GLU A 1 73 ? 7.459 0.344 -11.925 1.00 90.75 73 GLU A N 1
ATOM 563 C CA . GLU A 1 73 ? 7.368 0.199 -10.471 1.00 90.75 73 GLU A CA 1
ATOM 564 C C . GLU A 1 73 ? 5.978 -0.281 -10.057 1.00 90.75 73 GLU A C 1
ATOM 566 O O . GLU A 1 73 ? 5.861 -1.147 -9.185 1.00 90.75 73 GLU A O 1
ATOM 571 N N . GLN A 1 74 ? 4.939 0.247 -10.701 1.00 92.38 74 GLN A N 1
ATOM 572 C CA . GLN A 1 74 ? 3.561 -0.160 -10.478 1.00 92.38 74 GLN A CA 1
ATOM 573 C C . GLN A 1 74 ? 3.337 -1.628 -10.867 1.00 92.38 74 GLN A C 1
ATOM 575 O O . GLN A 1 74 ? 2.768 -2.378 -10.072 1.00 92.38 74 GLN A O 1
ATOM 580 N N . GLU A 1 75 ? 3.840 -2.070 -12.022 1.00 94.50 75 GLU A N 1
ATOM 581 C CA . GLU A 1 75 ? 3.753 -3.460 -12.492 1.00 94.50 75 GLU A CA 1
ATOM 582 C C . GLU A 1 75 ? 4.385 -4.431 -11.485 1.00 94.50 75 GLU A C 1
ATOM 584 O O . GLU A 1 75 ? 3.753 -5.399 -11.063 1.00 94.50 75 GLU A O 1
ATOM 589 N N . LYS A 1 76 ? 5.574 -4.105 -10.959 1.00 94.19 76 LYS A N 1
ATOM 590 C CA . LYS A 1 76 ? 6.228 -4.913 -9.911 1.00 94.19 76 LYS A CA 1
ATOM 591 C C . LYS A 1 76 ? 5.381 -5.043 -8.645 1.00 94.19 76 LYS A C 1
ATOM 593 O O . LYS A 1 76 ? 5.455 -6.070 -7.965 1.00 94.19 76 LYS A O 1
ATOM 598 N N . ILE A 1 77 ? 4.626 -4.004 -8.277 1.00 94.38 77 ILE A N 1
ATOM 599 C CA . ILE A 1 77 ? 3.728 -4.063 -7.117 1.00 94.38 77 ILE A CA 1
ATOM 600 C C . ILE A 1 77 ? 2.512 -4.930 -7.431 1.00 94.38 77 ILE A C 1
ATOM 602 O O . ILE A 1 77 ? 2.129 -5.725 -6.573 1.00 94.38 77 ILE A O 1
ATOM 606 N N . ILE A 1 78 ? 1.935 -4.805 -8.628 1.00 95.25 78 ILE A N 1
ATOM 607 C CA . ILE A 1 78 ? 0.801 -5.619 -9.086 1.00 95.25 78 ILE A CA 1
ATOM 608 C C . ILE A 1 78 ? 1.179 -7.103 -9.080 1.00 95.25 78 ILE A C 1
ATOM 610 O O . ILE A 1 78 ? 0.483 -7.904 -8.455 1.00 95.25 78 ILE A O 1
ATOM 614 N N . ASP A 1 79 ? 2.322 -7.459 -9.667 1.00 96.50 79 ASP A N 1
ATOM 615 C CA . ASP A 1 79 ? 2.835 -8.832 -9.687 1.00 96.50 79 ASP A CA 1
ATOM 616 C C . ASP A 1 79 ? 3.049 -9.373 -8.275 1.00 96.50 79 ASP A C 1
ATOM 618 O O . ASP A 1 79 ? 2.600 -10.468 -7.917 1.00 96.50 79 ASP A O 1
ATOM 622 N N . TYR A 1 80 ? 3.711 -8.579 -7.429 1.00 96.00 80 TYR A N 1
ATOM 623 C CA . TYR A 1 80 ? 3.920 -8.940 -6.035 1.00 96.00 80 TYR A CA 1
ATOM 624 C C . TYR A 1 80 ? 2.587 -9.132 -5.301 1.00 96.00 80 TYR A C 1
ATOM 626 O O . TYR A 1 80 ? 2.449 -10.073 -4.518 1.00 96.00 80 TYR A O 1
ATOM 634 N N . ALA A 1 81 ? 1.605 -8.262 -5.533 1.00 95.94 81 ALA A N 1
ATOM 635 C CA . ALA A 1 81 ? 0.300 -8.342 -4.899 1.00 95.94 81 ALA A CA 1
ATOM 636 C C . ALA A 1 81 ? -0.448 -9.616 -5.324 1.00 95.94 81 ALA A C 1
ATOM 638 O O . ALA A 1 81 ? -0.936 -10.346 -4.456 1.00 95.94 81 ALA A O 1
ATOM 639 N N . ALA A 1 82 ? -0.430 -9.943 -6.619 1.00 95.81 82 ALA A N 1
ATOM 640 C CA . ALA A 1 82 ? -1.047 -11.142 -7.177 1.00 95.81 82 ALA A CA 1
ATOM 641 C C . ALA A 1 82 ? -0.459 -12.436 -6.587 1.00 95.81 82 ALA A C 1
ATOM 643 O O . ALA A 1 82 ? -1.205 -13.281 -6.097 1.00 95.81 82 ALA A O 1
ATOM 644 N N . ILE A 1 83 ? 0.875 -12.564 -6.532 1.00 96.75 83 ILE A N 1
ATOM 645 C CA . ILE A 1 83 ? 1.569 -13.740 -5.960 1.00 96.75 83 ILE A CA 1
ATOM 646 C C . ILE A 1 83 ? 1.201 -13.964 -4.486 1.00 96.75 83 ILE A C 1
ATOM 648 O O . ILE A 1 83 ? 1.239 -15.081 -3.965 1.00 96.75 83 ILE A O 1
ATOM 652 N N . HIS A 1 84 ? 0.880 -12.885 -3.782 1.00 94.81 84 HIS A N 1
ATOM 653 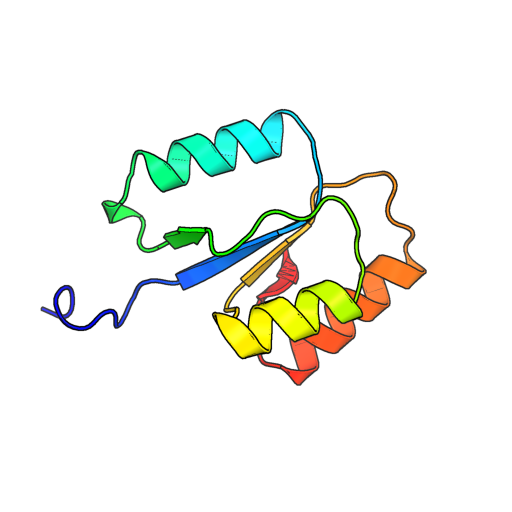C CA . HIS A 1 84 ? 0.725 -12.879 -2.339 1.00 94.81 84 HIS A CA 1
ATOM 654 C C . HIS A 1 84 ? -0.722 -12.721 -1.858 1.00 94.81 84 HIS A C 1
ATOM 656 O O . HIS A 1 84 ? -0.907 -12.487 -0.653 1.00 94.81 84 HIS A O 1
ATOM 662 N N . ASN A 1 85 ? -1.699 -12.870 -2.762 1.00 93.88 85 ASN A N 1
ATOM 663 C CA . ASN A 1 85 ? -3.136 -12.700 -2.529 1.00 93.88 85 ASN A CA 1
ATOM 664 C C . ASN A 1 85 ? -3.468 -11.371 -1.835 1.00 93.88 85 ASN A C 1
ATOM 666 O O . ASN A 1 85 ? -4.208 -11.332 -0.852 1.00 93.88 85 ASN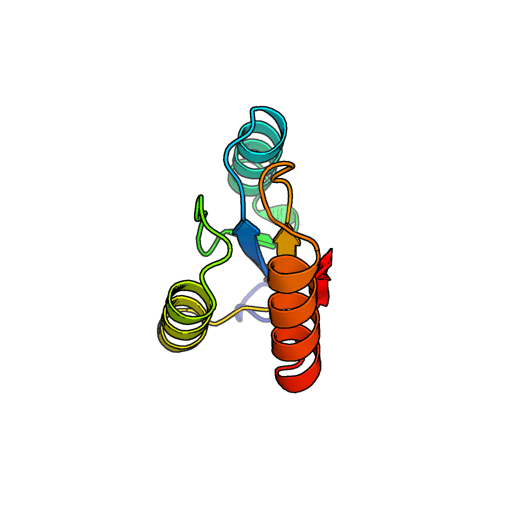 A O 1
ATOM 670 N N . ILE A 1 86 ? -2.857 -10.292 -2.315 1.00 95.69 86 ILE A N 1
ATOM 671 C CA . ILE A 1 86 ? -3.132 -8.925 -1.883 1.00 95.69 86 ILE A CA 1
ATOM 672 C C . ILE A 1 86 ? -3.975 -8.261 -2.971 1.00 95.69 86 ILE A C 1
ATOM 674 O O . ILE A 1 86 ? -3.597 -8.282 -4.140 1.00 95.69 86 ILE A O 1
ATOM 678 N N . ASN A 1 87 ? -5.087 -7.634 -2.592 1.00 95.12 87 ASN A N 1
ATOM 679 C CA . ASN A 1 87 ? -5.843 -6.790 -3.513 1.00 95.12 87 ASN A CA 1
ATOM 680 C C . ASN A 1 87 ? -5.036 -5.529 -3.838 1.00 95.12 87 ASN A C 1
ATOM 682 O O . ASN A 1 87 ? -4.477 -4.900 -2.940 1.00 95.12 87 ASN A O 1
ATOM 686 N N . PHE A 1 88 ? -4.992 -5.143 -5.107 1.00 94.31 88 PHE A N 1
ATOM 687 C CA . PHE A 1 88 ? -4.329 -3.920 -5.550 1.00 94.31 88 PHE A CA 1
ATOM 688 C C . PHE A 1 88 ? -5.356 -2.963 -6.154 1.00 94.31 88 PHE A C 1
ATOM 690 O O . PHE A 1 88 ? -6.212 -3.396 -6.932 1.00 94.31 88 PHE A O 1
ATOM 697 N N . LYS A 1 89 ? -5.286 -1.687 -5.769 1.00 90.88 89 LYS A N 1
ATOM 698 C CA . LYS A 1 89 ? -6.166 -0.613 -6.237 1.00 90.88 89 LYS A CA 1
ATOM 699 C C . LYS A 1 89 ? -5.408 0.673 -6.514 1.00 90.88 89 LYS A C 1
ATOM 701 O O . LYS A 1 89 ? -4.438 0.961 -5.774 1.00 90.88 89 LYS A O 1
#

Sequence (89 aa):
MLRSRGIGIHRLLLIGRNGKMNTISKLIQQNKNLGYKIIGQIDTASIKAIKKIKKEKGIDEIVLCEPSITDDEQEKIIDYAAIHNINFK